Protein AF-A0A177B260-F1 (afdb_monomer)

Structure (mmCIF, N/CA/C/O backbone):
data_AF-A0A177B260-F1
#
_entry.id   AF-A0A177B260-F1
#
loop_
_atom_site.group_PDB
_atom_site.id
_atom_site.type_symbol
_atom_site.label_atom_id
_atom_site.label_alt_id
_atom_site.label_comp_id
_atom_site.label_asym_id
_atom_site.label_entity_id
_atom_site.label_seq_id
_atom_site.pdbx_PDB_ins_code
_atom_site.Cartn_x
_atom_site.Cartn_y
_atom_site.Cartn_z
_atom_site.occupancy
_atom_site.B_iso_or_equiv
_atom_site.auth_seq_id
_atom_site.auth_comp_id
_atom_site.auth_asym_id
_atom_site.auth_atom_id
_atom_site.pdbx_PDB_model_num
ATOM 1 N N . MET A 1 1 ? 8.158 31.555 -9.502 1.00 41.16 1 MET A N 1
ATOM 2 C CA . MET A 1 1 ? 8.012 30.482 -8.496 1.00 41.16 1 MET A CA 1
ATOM 3 C C . MET A 1 1 ? 8.846 29.313 -8.986 1.00 41.16 1 MET A C 1
ATOM 5 O O . MET A 1 1 ? 8.672 28.920 -10.129 1.00 41.16 1 MET A O 1
ATOM 9 N N . SER A 1 2 ? 9.840 28.873 -8.219 1.00 43.16 2 SER A N 1
ATOM 10 C CA . SER A 1 2 ? 10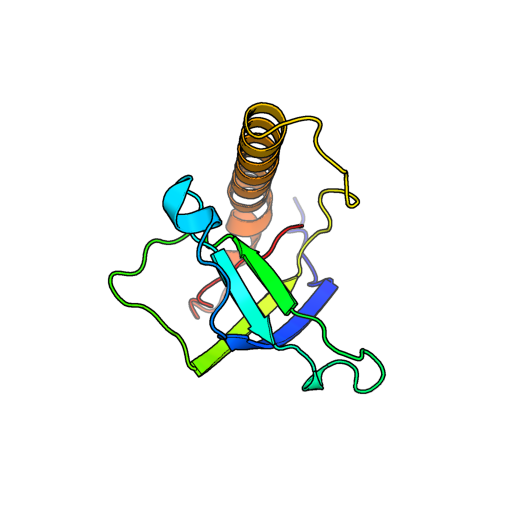.718 27.761 -8.603 1.00 43.16 2 SER A CA 1
ATOM 11 C C . SER A 1 2 ? 9.943 26.443 -8.543 1.00 43.16 2 SER A C 1
ATOM 13 O O . SER A 1 2 ? 9.400 26.132 -7.484 1.00 43.16 2 SER A O 1
ATOM 15 N N . ASN A 1 3 ? 9.904 25.679 -9.639 1.00 48.75 3 ASN A N 1
ATOM 16 C CA . ASN A 1 3 ? 9.404 24.301 -9.621 1.00 48.75 3 ASN A CA 1
ATOM 17 C C . ASN A 1 3 ? 10.270 23.491 -8.648 1.00 48.75 3 ASN A C 1
ATOM 19 O O . ASN A 1 3 ? 11.466 23.303 -8.877 1.00 48.75 3 ASN A O 1
ATOM 23 N N . LEU A 1 4 ? 9.687 23.074 -7.525 1.00 52.25 4 LEU A N 1
ATOM 24 C CA . LEU A 1 4 ? 10.363 22.249 -6.535 1.00 52.25 4 LEU A CA 1
ATOM 25 C C . LEU A 1 4 ? 10.354 20.805 -7.042 1.00 52.25 4 LEU A C 1
ATOM 27 O O . LEU A 1 4 ? 9.356 20.108 -6.901 1.00 52.25 4 LEU A O 1
ATOM 31 N N . MET A 1 5 ? 11.456 20.365 -7.645 1.00 57.44 5 MET A N 1
ATOM 32 C CA . MET A 1 5 ? 11.600 19.000 -8.148 1.00 57.44 5 MET A CA 1
ATOM 33 C C . MET A 1 5 ? 11.592 18.010 -6.968 1.00 57.44 5 MET A C 1
ATOM 35 O O . MET A 1 5 ? 12.502 18.020 -6.138 1.00 57.44 5 MET A O 1
ATOM 39 N N . ILE A 1 6 ? 10.554 17.174 -6.866 1.00 65.00 6 ILE A N 1
ATOM 40 C CA . ILE A 1 6 ? 10.455 16.150 -5.815 1.00 65.00 6 ILE A CA 1
ATOM 41 C C . ILE A 1 6 ? 11.447 15.032 -6.138 1.00 65.00 6 ILE A C 1
ATOM 43 O O . ILE A 1 6 ? 11.302 14.343 -7.146 1.00 65.00 6 ILE A O 1
ATOM 47 N N . GLN A 1 7 ? 12.442 14.843 -5.273 1.00 69.25 7 GLN A N 1
ATOM 48 C CA . GLN A 1 7 ? 13.339 13.695 -5.359 1.00 69.25 7 GLN A CA 1
ATOM 49 C C . GLN A 1 7 ? 12.704 12.479 -4.669 1.00 69.25 7 GLN A C 1
ATOM 51 O O . GLN A 1 7 ? 12.254 12.609 -3.526 1.00 69.25 7 GLN A O 1
ATOM 56 N N . PRO A 1 8 ? 12.660 11.306 -5.327 1.00 72.50 8 PRO A N 1
ATOM 57 C CA . PRO A 1 8 ? 12.234 10.070 -4.686 1.00 72.50 8 PRO A CA 1
ATOM 58 C C . PRO A 1 8 ? 13.111 9.707 -3.488 1.00 72.50 8 PRO A C 1
ATOM 60 O O . PRO A 1 8 ? 14.326 9.883 -3.512 1.00 72.50 8 PRO A O 1
ATOM 63 N N . ILE A 1 9 ? 12.488 9.133 -2.463 1.00 73.81 9 ILE A N 1
ATOM 64 C CA . ILE A 1 9 ? 13.172 8.540 -1.310 1.00 73.81 9 ILE A CA 1
ATOM 65 C C . ILE A 1 9 ? 13.856 7.236 -1.727 1.00 73.81 9 ILE A C 1
ATOM 67 O O . ILE A 1 9 ? 14.979 6.963 -1.313 1.00 73.81 9 ILE A O 1
ATOM 71 N N . ALA A 1 10 ? 13.167 6.416 -2.525 1.00 68.44 10 ALA A N 1
ATOM 72 C CA . ALA A 1 10 ? 13.680 5.132 -2.982 1.00 68.44 10 ALA A CA 1
ATOM 73 C C . ALA A 1 10 ? 12.974 4.654 -4.254 1.00 68.44 10 ALA A C 1
ATOM 75 O O . ALA A 1 10 ? 11.820 5.001 -4.520 1.00 68.44 10 ALA A O 1
ATOM 76 N N . HIS A 1 11 ? 13.669 3.788 -4.986 1.00 73.69 11 HIS A N 1
ATOM 77 C CA . HIS A 1 11 ? 13.120 2.984 -6.069 1.00 73.69 11 HIS A CA 1
ATOM 78 C C . HIS A 1 11 ? 13.154 1.521 -5.645 1.00 73.69 11 HIS A C 1
ATOM 80 O O . HIS A 1 11 ? 14.185 1.017 -5.204 1.00 73.69 11 HIS A O 1
ATOM 86 N N . ILE A 1 12 ? 12.013 0.857 -5.752 1.00 74.12 12 ILE A N 1
ATOM 87 C CA . ILE A 1 12 ? 11.813 -0.518 -5.315 1.00 74.12 12 ILE A CA 1
ATOM 88 C C . ILE A 1 12 ? 11.309 -1.304 -6.516 1.00 74.12 12 ILE A C 1
ATOM 90 O O . ILE A 1 12 ? 10.369 -0.889 -7.189 1.00 74.12 12 ILE A O 1
ATOM 94 N N . HIS A 1 13 ? 11.920 -2.455 -6.760 1.00 76.19 13 HIS A N 1
ATOM 95 C CA . HIS A 1 13 ? 11.427 -3.432 -7.718 1.00 76.19 13 HIS A CA 1
ATOM 96 C C . HIS A 1 13 ? 11.124 -4.720 -6.969 1.00 76.19 13 HIS A C 1
ATOM 98 O O . HIS A 1 13 ? 11.896 -5.132 -6.105 1.00 76.19 13 HIS A O 1
ATOM 104 N N . GLY A 1 14 ? 9.994 -5.344 -7.275 1.00 78.06 14 GLY A N 1
ATOM 105 C CA . GLY A 1 14 ? 9.638 -6.589 -6.618 1.00 78.06 14 GLY A CA 1
ATOM 106 C C . GLY A 1 14 ? 8.516 -7.329 -7.313 1.00 78.06 14 GLY A C 1
ATOM 107 O O . GLY A 1 14 ? 7.692 -6.743 -8.016 1.00 78.06 14 GLY A O 1
ATOM 108 N N . LYS A 1 15 ? 8.488 -8.642 -7.110 1.00 85.31 15 LYS A N 1
ATOM 109 C CA . LYS A 1 15 ? 7.472 -9.514 -7.693 1.00 85.31 15 LYS A CA 1
ATOM 110 C C . LYS A 1 15 ? 6.164 -9.386 -6.917 1.00 85.31 15 LYS A C 1
ATOM 112 O O . LYS A 1 15 ? 6.161 -9.481 -5.687 1.00 85.31 15 LYS A O 1
ATOM 117 N N . VAL A 1 16 ? 5.050 -9.206 -7.622 1.00 85.88 16 VAL A N 1
ATOM 118 C CA . VAL A 1 16 ? 3.716 -9.214 -7.013 1.00 85.88 16 VAL A CA 1
ATOM 119 C C . VAL A 1 16 ? 3.361 -10.639 -6.617 1.00 85.88 16 VAL A C 1
ATOM 121 O O . VAL A 1 16 ? 3.373 -11.558 -7.435 1.00 85.88 16 VAL A O 1
ATOM 124 N N . ILE A 1 17 ? 3.028 -10.823 -5.346 1.00 88.44 17 ILE A N 1
ATOM 125 C CA . ILE A 1 17 ? 2.718 -12.120 -4.756 1.00 88.44 17 ILE A CA 1
ATOM 126 C C . ILE A 1 17 ? 1.292 -12.159 -4.212 1.00 88.44 17 ILE A C 1
ATOM 128 O O . ILE A 1 17 ? 0.631 -11.144 -3.975 1.00 88.44 17 ILE A O 1
ATOM 132 N N . HIS A 1 18 ? 0.809 -13.377 -4.005 1.00 87.44 18 HIS A N 1
ATOM 133 C CA . HIS A 1 18 ? -0.496 -13.611 -3.416 1.00 87.44 18 HIS A CA 1
ATOM 134 C C . HIS A 1 18 ? -0.477 -13.301 -1.913 1.00 87.44 18 HIS A C 1
ATOM 136 O O . HIS A 1 18 ? 0.340 -13.833 -1.168 1.00 87.44 18 HIS A O 1
ATOM 142 N N . GLY A 1 19 ? -1.412 -12.456 -1.472 1.00 83.81 19 GLY A N 1
ATOM 143 C CA . GLY A 1 19 ? -1.718 -12.224 -0.058 1.00 83.81 19 GLY A CA 1
ATOM 144 C C . GLY A 1 19 ? -3.116 -12.723 0.314 1.00 83.81 19 GLY A C 1
ATOM 145 O O . GLY A 1 19 ? -3.794 -13.385 -0.470 1.00 83.81 19 GLY A O 1
ATOM 146 N N . LEU A 1 20 ? -3.609 -12.334 1.493 1.00 84.38 20 LEU A N 1
ATOM 147 C CA . LEU A 1 20 ? -4.935 -12.743 1.994 1.00 84.38 20 LEU A CA 1
ATOM 148 C C . LEU A 1 20 ? -6.123 -12.052 1.292 1.00 84.38 20 LEU A C 1
ATOM 150 O O . LEU A 1 20 ? -7.277 -12.327 1.623 1.00 84.38 20 LEU A O 1
ATOM 154 N N . LYS A 1 21 ? -5.853 -11.122 0.364 1.00 82.50 21 LYS A N 1
ATOM 155 C CA . LYS A 1 21 ? -6.844 -10.345 -0.411 1.00 82.50 21 LYS A CA 1
ATOM 156 C C . LYS A 1 21 ? -7.905 -9.633 0.456 1.00 82.50 21 LYS A C 1
ATOM 158 O O . LYS A 1 21 ? -9.029 -9.413 0.007 1.00 82.50 21 LYS A O 1
ATOM 163 N N . ARG A 1 22 ? -7.569 -9.275 1.705 1.00 82.88 22 ARG A N 1
ATOM 164 C CA . ARG A 1 22 ? -8.504 -8.645 2.660 1.00 82.88 22 ARG A CA 1
ATOM 165 C C . ARG A 1 22 ? -8.835 -7.200 2.285 1.00 82.88 22 ARG A C 1
ATOM 167 O O . ARG A 1 22 ? -10.007 -6.849 2.323 1.00 82.88 22 ARG A O 1
ATOM 174 N N . GLY A 1 23 ? -7.848 -6.415 1.842 1.00 79.06 23 GLY A N 1
ATOM 175 C CA . GLY A 1 23 ? -8.064 -5.036 1.386 1.00 79.06 23 GLY A CA 1
ATOM 176 C C . GLY A 1 23 ? -9.114 -4.942 0.276 1.00 79.06 23 GLY A C 1
ATOM 177 O O . GLY A 1 23 ? -10.061 -4.169 0.389 1.00 79.06 23 GLY A O 1
ATOM 178 N N . ARG A 1 24 ? -9.032 -5.819 -0.740 1.00 81.94 24 ARG A N 1
ATOM 179 C CA . ARG A 1 24 ? -9.990 -5.857 -1.865 1.00 81.94 24 ARG A CA 1
ATOM 180 C C . ARG A 1 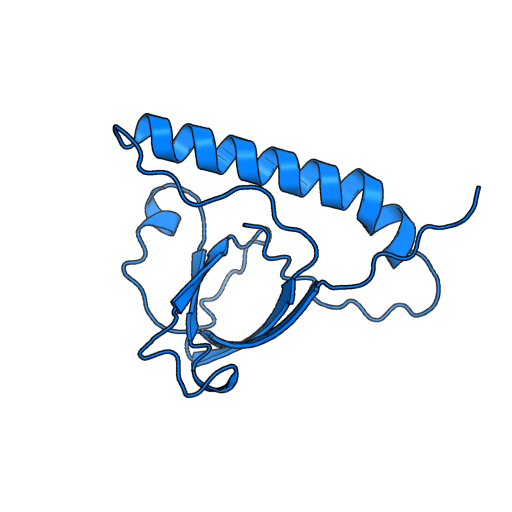24 ? -11.440 -6.017 -1.395 1.00 81.94 24 ARG A C 1
ATOM 182 O O . ARG A 1 24 ? -12.323 -5.363 -1.933 1.00 81.94 24 ARG A O 1
ATOM 189 N N . LYS A 1 25 ? -11.685 -6.846 -0.371 1.00 84.44 25 LYS A N 1
ATOM 190 C CA . LYS A 1 25 ? -13.029 -7.042 0.210 1.00 84.44 25 LYS A CA 1
ATOM 191 C C . LYS A 1 25 ? -13.547 -5.808 0.954 1.00 84.44 25 LYS A C 1
ATOM 193 O O . LYS A 1 25 ? -14.752 -5.662 1.099 1.00 84.44 25 LYS A O 1
ATOM 198 N N . LEU A 1 26 ? -12.645 -4.945 1.417 1.00 81.75 26 LEU A N 1
ATOM 199 C CA . LEU A 1 26 ? -12.949 -3.689 2.105 1.00 81.75 26 LEU A CA 1
ATOM 200 C C . LEU A 1 26 ? -13.010 -2.487 1.143 1.00 81.75 26 LEU A C 1
ATOM 202 O O . LEU A 1 26 ? -13.178 -1.364 1.599 1.00 81.75 26 LEU A O 1
ATOM 206 N N . GLY A 1 27 ? -12.861 -2.706 -0.170 1.00 83.62 27 GLY A N 1
ATOM 207 C CA . GLY A 1 27 ? -12.837 -1.639 -1.177 1.00 83.62 27 GLY A CA 1
ATOM 208 C C . GLY A 1 27 ? -11.464 -0.992 -1.394 1.00 83.62 27 GLY A C 1
ATOM 209 O O . GLY A 1 27 ? -11.365 -0.029 -2.145 1.00 83.62 27 GLY A O 1
ATOM 210 N N . PHE A 1 28 ? -10.402 -1.530 -0.790 1.00 80.62 28 PHE A N 1
ATOM 211 C CA . PHE A 1 28 ? -9.036 -1.014 -0.909 1.00 80.62 28 PHE A CA 1
ATOM 212 C C . PHE A 1 28 ? -8.157 -2.025 -1.655 1.00 80.62 28 PHE A C 1
ATOM 214 O O . PHE A 1 28 ? -7.619 -2.945 -1.033 1.00 80.62 28 PHE A O 1
ATOM 221 N N . PRO A 1 29 ? -8.029 -1.941 -2.991 1.00 81.44 29 PRO A N 1
ATOM 222 C CA . PRO A 1 29 ? -7.175 -2.860 -3.732 1.00 81.44 29 PRO A CA 1
ATOM 223 C C . PRO A 1 29 ? -5.721 -2.719 -3.270 1.00 81.44 29 PRO A C 1
ATOM 225 O O . PRO A 1 29 ? -5.132 -1.640 -3.340 1.00 81.44 29 PRO A O 1
ATOM 228 N N . THR A 1 30 ? -5.149 -3.828 -2.799 1.00 82.25 30 THR A N 1
ATOM 229 C CA . THR A 1 30 ? -3.756 -3.892 -2.361 1.00 82.25 30 THR A CA 1
ATOM 230 C C . THR A 1 30 ? -2.973 -4.955 -3.124 1.00 82.25 30 THR A C 1
ATOM 232 O O . THR A 1 30 ? -3.477 -6.049 -3.397 1.00 82.25 30 THR A O 1
ATOM 235 N N . ALA A 1 31 ? -1.724 -4.641 -3.463 1.00 83.06 31 ALA A N 1
ATOM 236 C CA . ALA A 1 31 ? -0.742 -5.599 -3.960 1.00 83.06 31 ALA A CA 1
ATOM 237 C C . ALA A 1 31 ? 0.258 -5.921 -2.856 1.00 83.06 31 ALA A C 1
ATOM 239 O O . ALA A 1 31 ? 0.721 -5.031 -2.158 1.00 83.06 31 ALA A O 1
ATOM 240 N N . ASN A 1 32 ? 0.608 -7.194 -2.724 1.00 84.31 32 ASN A N 1
ATOM 241 C CA . ASN A 1 32 ? 1.704 -7.620 -1.866 1.00 84.31 32 ASN A CA 1
ATOM 242 C C . ASN A 1 32 ? 2.933 -7.768 -2.758 1.00 84.31 32 ASN A C 1
ATOM 244 O O . ASN A 1 32 ? 2.871 -8.493 -3.751 1.00 84.31 32 ASN A O 1
ATOM 248 N N . VAL A 1 33 ? 4.019 -7.074 -2.439 1.00 81.38 33 VAL A N 1
ATOM 249 C CA . VAL A 1 33 ? 5.230 -7.062 -3.262 1.00 81.38 33 VAL A CA 1
ATOM 250 C C . VAL A 1 33 ? 6.370 -7.671 -2.467 1.00 81.38 33 VAL A C 1
ATOM 252 O O . VAL A 1 33 ? 6.700 -7.206 -1.376 1.00 81.38 33 VAL A O 1
ATOM 255 N N . ASN A 1 34 ? 6.951 -8.738 -3.009 1.00 84.06 34 ASN A N 1
ATOM 256 C CA . ASN A 1 34 ? 8.147 -9.351 -2.456 1.00 84.06 34 ASN A CA 1
ATOM 257 C C . ASN A 1 34 ? 9.363 -8.503 -2.836 1.00 84.06 34 ASN A C 1
ATOM 259 O O . ASN A 1 34 ? 9.667 -8.365 -4.021 1.00 84.06 34 ASN A O 1
ATOM 263 N N . ILE A 1 35 ? 10.043 -7.964 -1.825 1.00 74.12 35 ILE A N 1
ATOM 264 C CA . ILE A 1 35 ? 11.194 -7.068 -1.987 1.00 74.12 35 ILE A CA 1
ATOM 265 C C . ILE A 1 35 ? 12.496 -7.662 -1.425 1.00 74.12 35 ILE A C 1
ATOM 267 O O . ILE A 1 35 ? 13.399 -6.920 -1.044 1.00 74.12 35 ILE A O 1
ATOM 271 N N . LYS A 1 36 ? 12.608 -8.998 -1.357 1.00 70.75 36 LYS A N 1
ATOM 272 C CA . LYS A 1 36 ? 13.812 -9.699 -0.860 1.00 70.75 36 LYS A CA 1
ATOM 273 C C . LYS A 1 36 ? 15.108 -9.256 -1.548 1.00 70.75 36 LYS A C 1
ATOM 275 O O . LYS A 1 36 ? 16.143 -9.205 -0.895 1.00 70.75 36 LYS A O 1
ATOM 280 N N . ASP A 1 37 ? 15.042 -8.890 -2.825 1.00 60.84 37 ASP A N 1
ATOM 281 C CA . ASP A 1 37 ? 16.225 -8.497 -3.602 1.00 60.84 37 ASP A CA 1
ATOM 282 C C . ASP A 1 37 ? 16.774 -7.107 -3.221 1.00 60.84 37 ASP A C 1
ATOM 284 O O . ASP A 1 37 ? 17.869 -6.742 -3.640 1.00 60.84 37 ASP A O 1
ATOM 288 N N . ILE A 1 38 ? 16.036 -6.328 -2.419 1.00 62.75 38 ILE A N 1
ATOM 289 C CA . ILE A 1 38 ? 16.438 -4.978 -1.988 1.00 62.75 38 ILE A CA 1
ATOM 290 C C . ILE A 1 38 ? 17.351 -5.029 -0.767 1.00 62.75 38 ILE A C 1
ATOM 292 O O . ILE A 1 38 ? 18.270 -4.223 -0.646 1.00 62.75 38 ILE A O 1
ATOM 296 N N . ASP A 1 39 ? 17.105 -5.975 0.134 1.00 61.25 39 ASP A N 1
ATOM 297 C CA . ASP A 1 39 ? 17.947 -6.189 1.301 1.00 61.25 39 ASP A CA 1
ATOM 298 C C . ASP A 1 39 ? 17.918 -7.677 1.685 1.00 61.25 39 ASP A C 1
ATOM 300 O O . ASP A 1 39 ? 16.956 -8.145 2.307 1.00 61.25 39 ASP A O 1
ATOM 304 N N . PRO A 1 40 ? 18.984 -8.425 1.350 1.00 58.91 40 PRO A N 1
ATOM 305 C CA . PRO A 1 40 ? 19.108 -9.846 1.663 1.00 58.91 40 PRO A CA 1
ATOM 306 C C . PRO A 1 40 ? 19.069 -10.162 3.166 1.00 58.91 40 PRO A C 1
ATOM 308 O O . PRO A 1 40 ? 18.903 -11.322 3.544 1.00 58.91 40 PRO A O 1
ATOM 311 N N . THR A 1 41 ? 19.246 -9.161 4.037 1.00 59.53 41 THR A N 1
ATOM 312 C CA . THR A 1 41 ? 19.186 -9.331 5.496 1.00 59.53 41 THR A CA 1
ATOM 313 C C . THR A 1 41 ? 17.753 -9.322 6.037 1.00 59.53 41 THR A C 1
ATOM 315 O O . THR A 1 41 ? 17.503 -9.792 7.154 1.00 59.53 41 THR A O 1
ATOM 318 N N . LEU A 1 42 ? 16.781 -8.861 5.242 1.00 56.03 42 LEU A N 1
ATOM 319 C CA . LEU A 1 42 ? 15.367 -8.879 5.597 1.00 56.03 42 LEU A CA 1
ATOM 320 C C . LEU A 1 42 ? 14.786 -10.274 5.334 1.00 56.03 42 LEU A C 1
ATOM 322 O O . LEU A 1 42 ? 14.590 -10.689 4.195 1.00 56.03 42 LEU A O 1
ATOM 326 N N . LYS A 1 43 ? 14.474 -11.000 6.417 1.00 51.56 43 LYS A N 1
ATOM 327 C CA . LYS A 1 43 ? 14.029 -12.407 6.366 1.00 51.56 43 LYS A CA 1
ATOM 328 C C . LYS A 1 43 ? 12.806 -12.653 5.483 1.00 51.56 43 LYS A C 1
ATOM 330 O O . LYS A 1 43 ? 12.694 -13.740 4.938 1.00 51.56 43 LYS A O 1
ATOM 335 N N . GLU A 1 44 ? 11.933 -11.659 5.342 1.00 55.25 44 GLU A N 1
ATOM 336 C CA . GLU A 1 44 ? 10.819 -11.581 4.396 1.00 55.25 44 GLU A CA 1
ATOM 337 C C . GLU A 1 44 ? 10.182 -10.205 4.572 1.00 55.25 44 GLU A C 1
ATOM 339 O O . GLU A 1 44 ? 9.614 -9.930 5.628 1.00 55.25 44 GLU A O 1
ATOM 344 N N . LYS A 1 45 ? 10.282 -9.319 3.576 1.00 63.19 45 LYS A N 1
ATOM 345 C CA . LYS A 1 45 ? 9.507 -8.078 3.591 1.00 63.19 45 LYS A CA 1
ATOM 346 C C . LYS A 1 45 ? 8.525 -8.107 2.435 1.00 63.19 45 LYS A C 1
ATOM 348 O O . LYS A 1 45 ? 8.901 -8.167 1.266 1.00 63.19 45 LYS A O 1
ATOM 353 N N . ILE A 1 46 ? 7.257 -8.160 2.816 1.00 59.97 46 ILE A N 1
ATOM 354 C CA . ILE A 1 46 ? 6.127 -7.973 1.926 1.00 59.97 46 ILE A CA 1
ATOM 355 C C . ILE A 1 46 ? 5.693 -6.533 2.138 1.00 59.97 46 ILE A C 1
ATOM 357 O O . ILE A 1 46 ? 5.270 -6.174 3.238 1.00 59.97 46 ILE A O 1
ATOM 361 N N . GLU A 1 47 ? 5.826 -5.709 1.107 1.00 68.56 47 GLU A N 1
ATOM 362 C CA . GLU A 1 47 ? 5.214 -4.385 1.121 1.00 68.56 47 GLU A CA 1
ATOM 363 C C . GLU A 1 47 ? 3.793 -4.515 0.586 1.00 68.56 47 GLU A C 1
ATOM 365 O O . GLU A 1 47 ? 3.576 -4.986 -0.532 1.00 68.56 47 GLU A O 1
ATOM 370 N N . GLU A 1 48 ? 2.814 -4.153 1.413 1.00 68.06 48 GLU A N 1
ATOM 371 C CA . GLU A 1 48 ? 1.421 -4.079 0.989 1.00 68.06 48 GLU A CA 1
ATOM 372 C C . GLU A 1 48 ? 1.149 -2.680 0.445 1.00 68.06 48 GLU A C 1
ATOM 374 O O . GLU A 1 48 ? 1.114 -1.710 1.200 1.00 68.06 48 GLU A O 1
ATOM 379 N N . CYS A 1 49 ? 0.953 -2.589 -0.867 1.00 67.69 49 CYS A N 1
ATOM 380 C CA . CYS A 1 49 ? 0.764 -1.343 -1.585 1.00 67.69 49 CYS A CA 1
ATOM 381 C C . CYS A 1 49 ? -0.695 -1.110 -1.939 1.00 67.69 49 CYS A C 1
ATOM 383 O O . CYS A 1 49 ? -1.277 -1.903 -2.676 1.00 67.69 49 CYS A O 1
ATOM 385 N N . TYR A 1 50 ? -1.262 0.001 -1.463 1.00 70.88 50 TYR A N 1
ATOM 386 C CA . TYR A 1 50 ? -2.520 0.520 -1.992 1.00 70.88 50 TYR A CA 1
ATOM 387 C C . TYR A 1 50 ? -2.326 0.962 -3.443 1.00 70.88 50 TYR A C 1
ATOM 389 O O . TYR A 1 50 ? -1.338 1.620 -3.776 1.00 70.88 50 TYR A O 1
ATOM 397 N N . ILE A 1 51 ? -3.263 0.587 -4.308 1.00 68.38 51 ILE A N 1
ATOM 398 C CA . ILE A 1 51 ? -3.211 0.898 -5.733 1.00 68.38 51 ILE A CA 1
ATOM 399 C C . ILE A 1 51 ? -4.317 1.908 -6.033 1.00 68.38 51 ILE A C 1
ATOM 401 O O . ILE A 1 51 ? -5.496 1.577 -5.965 1.00 68.38 51 ILE A O 1
ATOM 405 N 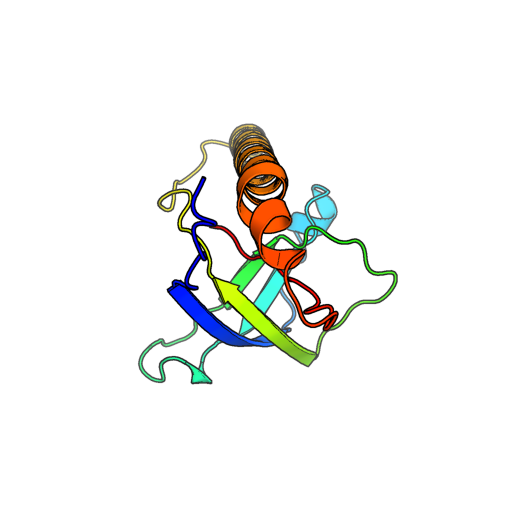N . HIS A 1 52 ? -3.934 3.133 -6.393 1.00 66.12 52 HIS A N 1
ATOM 406 C CA . HIS A 1 52 ? -4.893 4.202 -6.692 1.00 66.12 52 HIS A CA 1
ATOM 407 C C . HIS A 1 52 ? -5.695 3.954 -7.989 1.00 66.12 52 HIS A C 1
ATOM 409 O O . HIS A 1 52 ? -6.801 4.461 -8.145 1.00 66.12 52 HIS A O 1
ATOM 415 N N . ASN A 1 53 ? -5.171 3.143 -8.914 1.00 67.38 53 ASN A N 1
ATOM 416 C CA . ASN A 1 53 ? -5.826 2.834 -10.185 1.00 67.38 53 ASN A CA 1
ATOM 417 C C . ASN A 1 53 ? -6.565 1.492 -10.141 1.00 67.38 53 ASN A C 1
ATOM 419 O O . ASN A 1 53 ? -6.070 0.504 -9.597 1.00 67.38 53 ASN A O 1
ATOM 423 N N . THR A 1 54 ? -7.713 1.429 -10.809 1.00 64.00 54 THR A N 1
ATOM 424 C CA . THR A 1 54 ? -8.389 0.165 -11.104 1.00 64.00 54 THR A CA 1
ATOM 425 C C . THR A 1 54 ? -7.755 -0.509 -12.315 1.00 64.00 54 THR A C 1
ATOM 427 O O . THR A 1 54 ? -7.448 0.143 -13.312 1.00 64.00 54 THR A O 1
ATOM 430 N N . PHE A 1 55 ? -7.581 -1.825 -12.223 1.00 70.56 55 PHE A N 1
ATOM 431 C CA . PHE A 1 55 ? -7.126 -2.680 -13.313 1.00 70.56 55 PHE A CA 1
ATOM 432 C C . PHE A 1 55 ? -8.158 -3.789 -13.508 1.00 70.56 55 PHE A C 1
ATOM 434 O O . PHE A 1 55 ? -8.598 -4.396 -12.529 1.00 70.56 55 PHE A O 1
ATOM 441 N N . ASP A 1 56 ? -8.509 -4.070 -14.761 1.00 75.00 56 ASP A N 1
ATOM 442 C CA . ASP A 1 56 ? -9.495 -5.106 -15.107 1.00 75.00 56 ASP A CA 1
ATOM 443 C C . ASP A 1 56 ? -8.903 -6.526 -15.065 1.00 75.00 56 ASP A C 1
ATOM 445 O O . ASP A 1 56 ? -9.585 -7.510 -15.345 1.00 75.00 56 ASP A O 1
ATOM 449 N N . PHE A 1 57 ? -7.624 -6.645 -14.705 1.00 75.88 57 PHE A N 1
ATOM 450 C CA . PHE A 1 57 ? -6.899 -7.901 -14.594 1.00 75.88 57 PHE A CA 1
ATOM 451 C C . PHE A 1 57 ? -6.025 -7.920 -13.338 1.00 75.88 57 PHE A C 1
ATOM 453 O O . PHE A 1 57 ? -5.532 -6.889 -12.872 1.00 75.88 57 PHE A O 1
ATOM 460 N N . ASP A 1 58 ? -5.826 -9.118 -12.793 1.00 80.38 58 ASP A N 1
ATOM 461 C CA . ASP A 1 58 ? -4.852 -9.346 -11.733 1.00 80.38 58 ASP A CA 1
ATOM 462 C C . ASP A 1 58 ? -3.444 -9.437 -12.360 1.00 80.38 58 ASP A C 1
ATOM 464 O O . ASP A 1 58 ? -3.264 -10.036 -13.416 1.00 80.38 58 ASP A O 1
ATOM 468 N N . PHE A 1 59 ? -2.438 -8.857 -11.706 1.00 82.75 59 PHE A N 1
ATOM 469 C CA . PHE A 1 59 ? -1.039 -8.825 -12.168 1.00 82.75 59 PHE A CA 1
ATOM 470 C C . PHE A 1 59 ? -0.121 -9.590 -11.205 1.00 82.75 59 PHE A C 1
ATOM 472 O O . PHE A 1 59 ? 0.960 -9.132 -10.839 1.00 82.75 59 PHE A O 1
ATOM 479 N N . TYR A 1 60 ? -0.590 -10.739 -10.716 1.00 85.75 60 TYR A N 1
ATOM 480 C CA . TYR A 1 60 ? 0.255 -11.634 -9.929 1.00 85.75 60 TYR A CA 1
ATOM 481 C C . TYR A 1 60 ? 1.433 -12.123 -10.762 1.00 85.75 60 TYR A C 1
ATOM 483 O O . TYR A 1 60 ? 1.338 -12.235 -11.977 1.00 85.75 60 TYR A O 1
ATOM 491 N N . ASP A 1 61 ? 2.541 -12.397 -10.085 1.00 86.12 61 ASP A N 1
ATOM 492 C CA . ASP A 1 61 ? 3.805 -12.823 -10.673 1.00 86.12 61 ASP A CA 1
ATOM 493 C C . ASP A 1 61 ? 4.537 -11.786 -11.542 1.00 86.12 61 ASP A C 1
ATOM 495 O O . ASP A 1 61 ? 5.708 -11.995 -11.863 1.00 86.12 61 ASP A O 1
ATOM 499 N N . GLU A 1 62 ? 3.918 -10.636 -11.806 1.00 85.44 62 GLU A N 1
ATOM 500 C CA . GLU A 1 62 ? 4.537 -9.512 -12.504 1.00 85.44 62 GLU A CA 1
ATOM 501 C C . GLU A 1 62 ? 5.528 -8.745 -11.621 1.00 85.44 62 GLU A C 1
ATOM 503 O O . GLU A 1 62 ? 5.388 -8.670 -10.393 1.00 85.44 62 GLU A O 1
ATOM 508 N N . ILE A 1 63 ? 6.519 -8.114 -12.257 1.00 79.81 63 ILE A N 1
ATOM 509 C CA . ILE A 1 63 ? 7.446 -7.203 -11.578 1.00 79.81 63 ILE A CA 1
ATOM 510 C C . ILE A 1 63 ? 6.812 -5.818 -11.461 1.00 79.81 63 ILE A C 1
ATOM 512 O O . ILE A 1 63 ? 6.487 -5.163 -12.453 1.00 79.81 63 ILE A O 1
ATOM 516 N N . LEU A 1 64 ? 6.674 -5.348 -10.225 1.00 77.00 64 LEU A N 1
ATOM 517 C CA . LEU A 1 64 ? 6.243 -3.999 -9.912 1.00 77.00 64 LEU A CA 1
ATOM 518 C C . LEU A 1 64 ? 7.449 -3.100 -9.671 1.00 77.00 64 LEU A C 1
ATOM 520 O O . LEU A 1 64 ? 8.252 -3.368 -8.781 1.00 77.00 64 LEU A O 1
ATOM 524 N N . SER A 1 65 ? 7.526 -2.005 -10.420 1.00 75.06 65 SER A N 1
ATOM 525 C CA . SER A 1 65 ? 8.386 -0.869 -10.089 1.00 75.06 65 SER A CA 1
ATOM 526 C C . SER A 1 65 ? 7.596 0.115 -9.228 1.00 75.06 65 SER A C 1
ATOM 528 O O . SER A 1 65 ? 6.501 0.533 -9.609 1.00 75.06 65 SER A O 1
ATOM 530 N N . ILE A 1 66 ? 8.147 0.481 -8.077 1.00 74.12 66 ILE A N 1
ATOM 531 C CA . ILE A 1 66 ? 7.537 1.355 -7.076 1.00 74.12 66 ILE A CA 1
ATOM 532 C C . ILE A 1 66 ? 8.502 2.500 -6.792 1.00 74.12 66 ILE A C 1
ATOM 534 O O . ILE A 1 66 ? 9.695 2.289 -6.576 1.00 74.12 66 ILE A O 1
ATOM 538 N N . ILE A 1 67 ? 7.971 3.718 -6.769 1.00 74.69 67 ILE A N 1
ATOM 539 C CA . ILE A 1 67 ? 8.722 4.922 -6.417 1.00 74.69 67 ILE A CA 1
ATOM 540 C C . ILE A 1 67 ? 8.164 5.434 -5.092 1.00 74.69 67 ILE A C 1
ATOM 542 O O . ILE A 1 67 ? 6.986 5.789 -5.007 1.00 74.69 67 ILE A O 1
ATOM 546 N N . LEU A 1 68 ? 9.000 5.456 -4.054 1.00 73.31 68 LEU A N 1
ATOM 547 C CA . LEU A 1 68 ? 8.632 6.001 -2.751 1.00 73.31 68 LEU A CA 1
ATOM 548 C C . LEU A 1 68 ? 8.909 7.495 -2.765 1.00 73.31 68 LEU A C 1
ATOM 550 O O . LEU A 1 68 ? 10.051 7.913 -2.937 1.00 73.31 68 LEU A O 1
ATOM 554 N N . LEU A 1 69 ? 7.871 8.298 -2.560 1.00 75.56 69 LEU A N 1
ATOM 555 C CA . LEU A 1 69 ? 7.996 9.757 -2.579 1.00 75.56 69 LEU A CA 1
ATOM 556 C C . LEU A 1 69 ? 7.977 10.368 -1.185 1.00 75.56 69 LEU A C 1
ATOM 558 O O . LEU A 1 69 ? 8.669 11.349 -0.930 1.00 75.56 69 LEU A O 1
ATOM 562 N N . LYS A 1 70 ? 7.166 9.813 -0.282 1.00 75.69 70 LYS A N 1
ATOM 563 C CA . LYS A 1 70 ? 6.936 10.400 1.033 1.00 75.69 70 LYS A CA 1
ATOM 564 C C . LYS A 1 70 ? 6.539 9.340 2.049 1.00 75.69 70 LYS A C 1
ATOM 566 O O . LYS A 1 70 ? 5.877 8.373 1.698 1.00 75.69 70 LYS A O 1
ATOM 571 N N . HIS A 1 71 ? 6.923 9.564 3.299 1.00 80.69 71 HIS A N 1
ATOM 572 C CA . HIS A 1 71 ? 6.390 8.834 4.443 1.00 80.69 71 HIS A CA 1
ATOM 573 C C . HIS A 1 71 ? 5.206 9.616 5.037 1.00 80.69 71 HIS A C 1
ATOM 575 O O . HIS A 1 71 ? 5.371 10.802 5.344 1.00 80.69 71 HIS A O 1
ATOM 581 N N . ILE A 1 72 ? 4.028 8.997 5.179 1.00 81.75 72 ILE A N 1
ATOM 582 C CA . ILE A 1 72 ? 2.830 9.646 5.755 1.00 81.75 72 ILE A CA 1
ATOM 583 C C . ILE A 1 72 ? 2.797 9.457 7.264 1.00 81.75 72 ILE A C 1
ATOM 585 O O . ILE A 1 72 ? 2.599 10.438 7.985 1.00 81.75 72 ILE A O 1
ATOM 589 N N . ARG A 1 73 ? 2.972 8.224 7.758 1.00 84.75 73 ARG A N 1
ATOM 590 C CA . ARG A 1 73 ? 2.862 7.943 9.197 1.00 84.75 73 ARG A CA 1
ATOM 591 C C . ARG A 1 73 ? 3.554 6.649 9.645 1.00 84.75 73 ARG A C 1
ATOM 593 O O . ARG A 1 73 ? 3.651 5.690 8.884 1.00 84.75 73 ARG A O 1
ATOM 600 N N . PRO A 1 74 ? 3.929 6.554 10.936 1.00 84.44 74 PRO A N 1
ATOM 601 C CA . PRO A 1 74 ? 4.363 5.288 11.518 1.00 84.44 74 PRO A CA 1
ATOM 602 C C . PRO A 1 74 ? 3.241 4.231 11.544 1.00 84.44 74 PRO A C 1
ATOM 604 O O . PRO A 1 74 ? 2.046 4.516 11.385 1.00 84.44 74 PRO A O 1
ATOM 607 N N . MET A 1 75 ? 3.632 2.978 11.792 1.00 81.00 75 MET A N 1
ATOM 608 C CA . MET A 1 75 ? 2.693 1.879 12.030 1.00 81.00 75 MET A CA 1
ATOM 609 C C . MET A 1 75 ? 1.913 2.0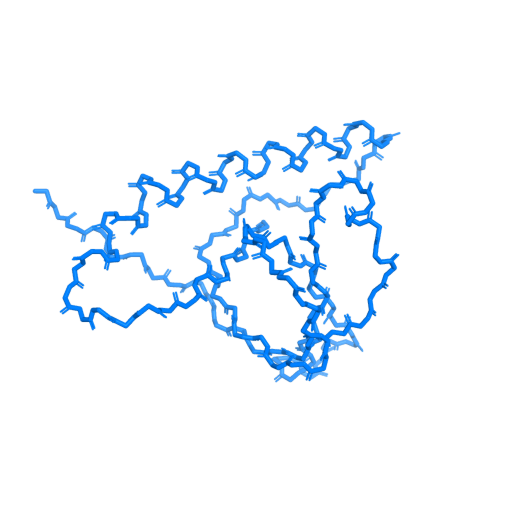85 13.331 1.00 81.00 75 MET A C 1
ATOM 611 O O . MET A 1 75 ? 2.484 2.433 14.360 1.00 81.00 75 MET A O 1
ATOM 615 N N . VAL A 1 76 ? 0.609 1.814 13.282 1.00 84.25 76 VAL A N 1
ATOM 616 C CA . VAL A 1 76 ? -0.313 1.942 14.414 1.00 84.25 76 VAL A CA 1
ATOM 617 C C . VAL A 1 76 ? -1.209 0.706 14.449 1.00 84.25 76 VAL A C 1
ATOM 619 O O . VAL A 1 76 ? -1.632 0.222 13.397 1.00 84.25 76 VAL A O 1
ATOM 622 N N . ALA A 1 77 ? -1.474 0.186 15.648 1.00 88.12 77 ALA A N 1
ATOM 623 C CA . ALA A 1 77 ? -2.474 -0.854 15.869 1.00 88.12 77 ALA A CA 1
ATOM 624 C C . ALA A 1 77 ? -3.865 -0.221 16.020 1.00 88.12 77 ALA A C 1
ATOM 626 O O . ALA A 1 77 ? -4.018 0.786 16.708 1.00 88.12 77 ALA A O 1
ATOM 627 N N . PHE A 1 78 ? -4.882 -0.820 15.401 1.00 91.06 78 PHE A N 1
ATOM 628 C CA . PHE A 1 78 ? -6.254 -0.310 15.442 1.00 91.06 78 PHE A CA 1
ATOM 629 C C . PHE A 1 78 ? -7.106 -1.109 16.424 1.00 91.06 78 PHE A C 1
ATOM 631 O O . PHE A 1 78 ? -6.989 -2.330 16.505 1.00 91.06 78 PHE A O 1
ATOM 638 N N . SER A 1 79 ? -8.000 -0.418 17.133 1.00 92.19 79 SER A N 1
ATOM 639 C CA . SER A 1 79 ? -8.941 -1.022 18.085 1.00 92.19 79 SER A CA 1
ATOM 640 C C . SER A 1 79 ? -10.065 -1.825 17.419 1.00 92.19 79 SER A C 1
ATOM 642 O O . SER A 1 79 ? -10.758 -2.578 18.097 1.00 92.19 79 SER A O 1
ATOM 644 N N . GLY A 1 80 ? -10.256 -1.683 16.104 1.00 93.62 80 GLY A N 1
ATOM 645 C CA . GLY A 1 80 ? -11.300 -2.370 15.352 1.00 93.62 80 GLY A CA 1
ATOM 646 C C . GLY A 1 80 ? -11.259 -2.058 13.857 1.00 93.62 80 GLY A C 1
ATOM 647 O O . GLY A 1 80 ? -10.450 -1.251 13.392 1.00 93.62 80 GLY A O 1
ATOM 648 N N . ILE A 1 81 ? -12.150 -2.709 13.104 1.00 90.69 81 ILE A N 1
ATOM 649 C CA . ILE A 1 81 ? -12.222 -2.587 11.642 1.00 90.69 81 ILE A CA 1
ATOM 650 C C . ILE A 1 81 ? -12.590 -1.168 11.188 1.00 90.69 81 ILE A C 1
ATOM 652 O O . ILE A 1 81 ? -11.992 -0.669 10.241 1.00 90.69 81 ILE A O 1
ATOM 656 N N . ASP A 1 82 ? -13.481 -0.478 11.901 1.00 94.25 82 ASP A N 1
ATOM 657 C CA . ASP A 1 82 ? -13.898 0.885 11.544 1.00 94.25 82 ASP A CA 1
ATOM 658 C C . ASP A 1 82 ? -12.759 1.895 11.720 1.00 94.25 82 ASP A C 1
ATOM 660 O O . ASP A 1 82 ? -12.544 2.757 10.868 1.00 94.25 82 ASP A O 1
ATOM 664 N N . ALA A 1 83 ? -11.972 1.746 12.792 1.00 92.62 83 ALA A N 1
ATOM 665 C CA . ALA A 1 83 ? -10.784 2.564 13.025 1.00 92.62 83 ALA A CA 1
ATOM 666 C C . ALA A 1 83 ? -9.732 2.351 11.923 1.00 92.62 83 ALA A C 1
ATOM 668 O O . ALA A 1 83 ? -9.130 3.313 11.449 1.00 92.62 83 ALA A O 1
ATOM 669 N N . LEU A 1 84 ? -9.556 1.104 11.472 1.00 89.75 84 LEU A N 1
ATOM 670 C CA . LEU A 1 84 ? -8.691 0.778 10.338 1.00 89.75 84 LEU A CA 1
ATOM 671 C C . LEU A 1 84 ? -9.198 1.422 9.038 1.00 89.75 84 LEU A C 1
ATOM 673 O O . LEU A 1 84 ? -8.420 2.073 8.345 1.00 89.75 84 LEU A O 1
ATOM 677 N N . ILE A 1 85 ? -10.486 1.272 8.711 1.00 90.25 85 ILE A N 1
ATOM 678 C CA . ILE A 1 85 ? -11.086 1.841 7.491 1.00 90.25 85 ILE A CA 1
ATOM 679 C C . ILE A 1 85 ? -10.949 3.367 7.485 1.00 90.25 85 ILE A C 1
ATOM 681 O O . ILE A 1 85 ? -10.497 3.936 6.491 1.00 90.25 85 ILE A O 1
ATOM 685 N N . SER A 1 86 ? -11.280 4.022 8.600 1.00 91.75 86 SER A N 1
ATOM 686 C CA . SER A 1 86 ? -11.178 5.478 8.748 1.00 91.75 86 SER A CA 1
ATOM 687 C C . SER A 1 86 ? -9.744 5.977 8.537 1.00 91.75 86 SER A C 1
ATOM 689 O O . SER A 1 86 ? -9.512 6.970 7.836 1.00 91.75 86 SER A O 1
ATOM 691 N N . GLN A 1 87 ? -8.753 5.247 9.060 1.00 90.06 87 GLN A N 1
ATOM 692 C CA . GLN A 1 87 ? -7.354 5.584 8.820 1.00 90.06 87 GLN A CA 1
ATOM 693 C C . GLN A 1 87 ? -6.963 5.399 7.350 1.00 90.06 87 GLN A C 1
ATOM 695 O O . GLN A 1 87 ? -6.343 6.297 6.788 1.00 90.06 87 GLN A O 1
ATOM 700 N N . ILE A 1 88 ? -7.350 4.292 6.703 1.00 86.00 88 ILE A N 1
ATOM 701 C CA . ILE A 1 88 ? -7.041 4.061 5.279 1.00 86.00 88 ILE A CA 1
ATOM 702 C C . ILE A 1 88 ? -7.635 5.177 4.408 1.00 86.00 88 ILE A C 1
ATOM 704 O O . ILE A 1 88 ? -6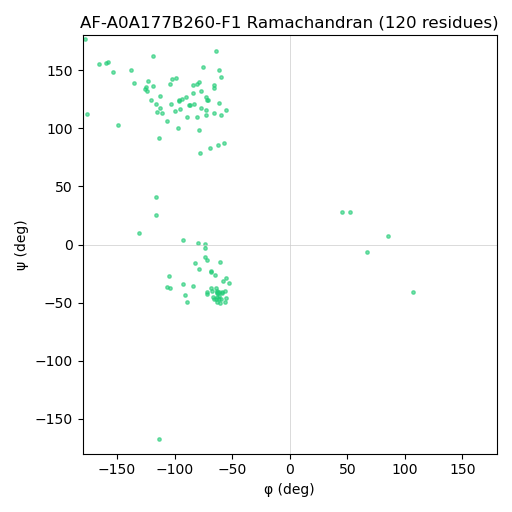.965 5.684 3.505 1.00 86.00 88 ILE A O 1
ATOM 708 N N . GLN A 1 89 ? -8.868 5.603 4.689 1.00 88.88 89 GLN A N 1
ATOM 709 C CA . GLN A 1 89 ? -9.511 6.713 3.979 1.00 88.88 89 GLN A CA 1
ATOM 710 C C . GLN A 1 89 ? -8.763 8.034 4.188 1.00 88.88 89 GLN A C 1
ATOM 712 O O . GLN A 1 89 ? -8.578 8.797 3.239 1.00 88.88 89 GLN A O 1
ATOM 717 N N . THR A 1 90 ? -8.296 8.291 5.411 1.00 89.94 90 THR A N 1
ATOM 718 C CA . THR A 1 90 ? -7.494 9.476 5.737 1.00 89.94 90 THR A CA 1
ATOM 719 C C . THR A 1 90 ? -6.159 9.470 4.988 1.00 89.94 90 THR A C 1
ATOM 721 O O . THR A 1 90 ? -5.809 10.470 4.358 1.00 89.94 90 THR A O 1
ATOM 724 N N . ASP A 1 91 ? -5.451 8.339 4.992 1.00 87.44 91 ASP A N 1
ATOM 725 C CA . ASP A 1 91 ? -4.167 8.162 4.303 1.00 87.44 91 ASP A CA 1
ATOM 726 C C . ASP A 1 91 ? -4.328 8.319 2.779 1.00 87.44 91 ASP A C 1
ATOM 728 O O . ASP A 1 91 ? -3.526 8.991 2.124 1.00 87.44 91 ASP A O 1
ATOM 732 N N . THR A 1 92 ? -5.407 7.763 2.216 1.00 83.56 92 THR A N 1
ATOM 733 C CA . THR A 1 92 ? -5.738 7.879 0.785 1.00 83.56 92 THR A CA 1
ATOM 734 C C . THR A 1 92 ? -6.055 9.325 0.413 1.00 83.56 92 THR A C 1
ATOM 736 O O . THR A 1 92 ? -5.483 9.859 -0.530 1.00 83.56 92 THR A O 1
ATOM 739 N N . LYS A 1 93 ? -6.885 10.018 1.202 1.00 86.75 93 LYS A N 1
ATOM 740 C CA . LYS A 1 93 ? -7.209 11.431 0.961 1.00 86.75 93 LYS A CA 1
ATOM 741 C C . LYS A 1 93 ? -5.971 12.326 1.043 1.00 86.75 93 LYS A C 1
ATOM 743 O O . LYS A 1 93 ? -5.822 13.250 0.244 1.00 86.75 93 LYS A O 1
ATOM 7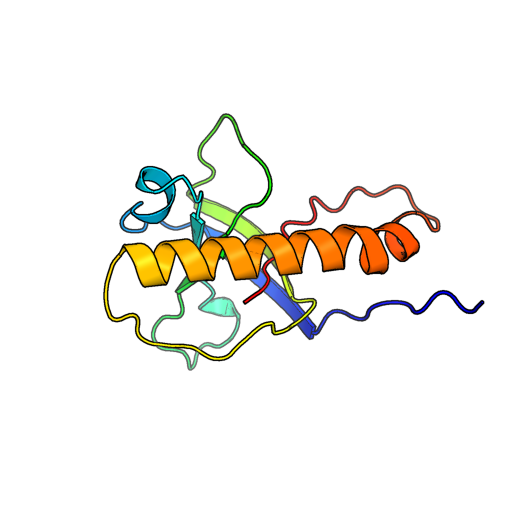48 N N . TYR A 1 94 ? -5.086 12.076 2.007 1.00 86.00 94 TYR A N 1
ATOM 749 C CA . TY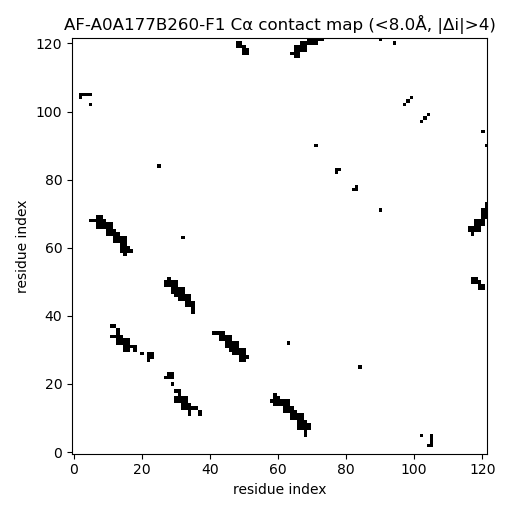R A 1 94 ? -3.813 12.790 2.102 1.00 86.00 94 TYR A CA 1
ATOM 750 C C . TYR A 1 94 ? -2.953 12.553 0.856 1.00 86.00 94 TYR A C 1
ATOM 752 O O . TYR A 1 94 ? -2.434 13.507 0.275 1.00 86.00 94 TYR A O 1
ATOM 760 N N . THR A 1 95 ? -2.843 11.292 0.436 1.00 81.88 95 THR A N 1
ATOM 761 C CA . THR A 1 95 ? -2.117 10.872 -0.767 1.00 81.88 95 THR A CA 1
ATOM 762 C C . THR A 1 95 ? -2.637 11.584 -2.009 1.00 81.8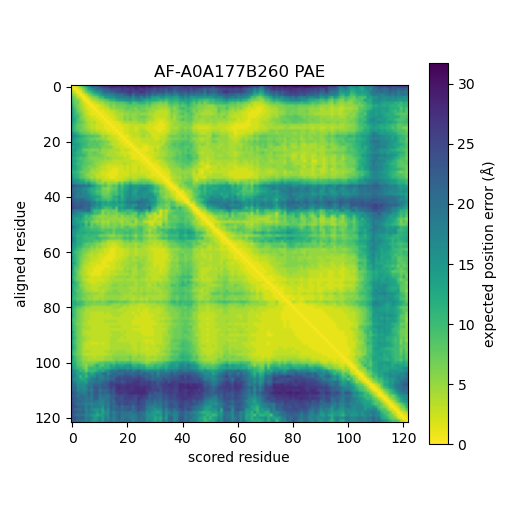8 95 THR A C 1
ATOM 764 O O . THR A 1 95 ? -1.852 12.194 -2.732 1.00 81.88 95 THR A O 1
ATOM 767 N N . ASP A 1 96 ? -3.950 11.592 -2.219 1.00 82.31 96 ASP A N 1
ATOM 768 C CA . ASP A 1 96 ? -4.575 12.218 -3.384 1.00 82.31 96 ASP A CA 1
ATOM 769 C C . ASP A 1 96 ? -4.297 13.722 -3.428 1.00 82.31 96 ASP A C 1
ATOM 771 O O . ASP A 1 96 ? -3.898 14.254 -4.467 1.00 82.31 96 ASP A O 1
ATOM 775 N N . ASN A 1 97 ? -4.416 14.403 -2.285 1.00 83.62 97 ASN A N 1
ATOM 776 C CA . ASN A 1 97 ? -4.080 15.821 -2.171 1.00 83.62 97 ASN A CA 1
ATOM 777 C C . ASN A 1 97 ? -2.596 16.082 -2.460 1.00 83.62 97 ASN A C 1
ATOM 779 O O . ASN A 1 97 ? -2.265 17.047 -3.148 1.00 83.62 97 ASN A O 1
ATOM 783 N N . TYR A 1 98 ? -1.699 15.229 -1.958 1.00 79.31 98 TYR A N 1
ATOM 784 C CA . TYR A 1 98 ? -0.263 15.343 -2.211 1.00 79.31 98 TYR A CA 1
ATOM 785 C C . TYR A 1 98 ? 0.056 15.166 -3.704 1.00 79.31 98 TYR A C 1
ATOM 787 O O . TYR A 1 98 ? 0.768 15.985 -4.284 1.00 79.31 98 TYR A O 1
ATOM 795 N N . ILE A 1 99 ? -0.534 14.166 -4.368 1.00 76.44 99 ILE A N 1
ATOM 796 C CA . ILE A 1 99 ? -0.362 13.960 -5.814 1.00 76.44 99 ILE A CA 1
ATOM 797 C C . ILE A 1 99 ? -0.867 15.164 -6.606 1.00 76.44 99 ILE A C 1
ATOM 799 O O . ILE A 1 99 ? -0.179 15.659 -7.504 1.00 76.44 99 ILE A O 1
ATOM 803 N N . GLN A 1 100 ? -2.086 15.615 -6.314 1.00 76.00 100 GLN A N 1
ATOM 804 C CA . GLN A 1 100 ? -2.745 16.650 -7.104 1.00 76.00 100 GLN A CA 1
ATOM 805 C C . GLN A 1 100 ? -2.066 18.011 -6.971 1.00 76.00 100 GLN A C 1
ATOM 807 O O . GLN A 1 100 ? -1.972 18.719 -7.972 1.00 76.00 100 GLN A O 1
ATOM 812 N N . ASN A 1 101 ? -1.579 18.355 -5.779 1.00 72.62 101 ASN A N 1
ATOM 813 C CA . ASN A 1 101 ? -1.026 19.681 -5.514 1.00 72.62 101 ASN A CA 1
ATOM 814 C C . ASN A 1 101 ? 0.490 19.758 -5.727 1.00 72.62 101 ASN A C 1
ATOM 816 O O . ASN A 1 101 ? 0.974 20.785 -6.185 1.00 72.62 101 ASN A O 1
ATOM 820 N N . GLU A 1 102 ? 1.238 18.691 -5.434 1.00 67.94 102 GLU A N 1
ATOM 821 C CA . GLU A 1 102 ? 2.710 18.735 -5.419 1.00 67.94 102 GLU A CA 1
ATOM 822 C C . GLU A 1 102 ? 3.326 18.008 -6.625 1.00 67.94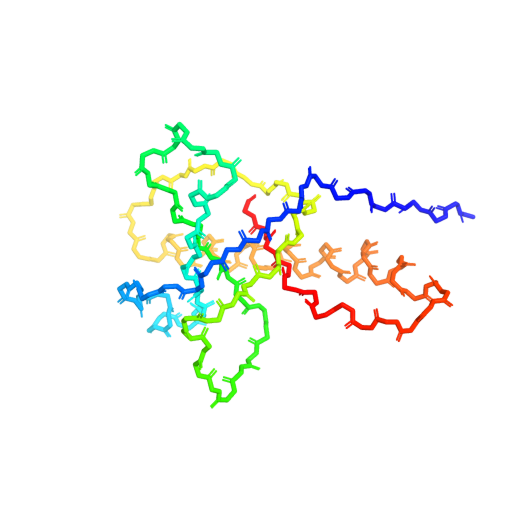 102 GLU A C 1
ATOM 824 O O . GLU A 1 102 ? 4.338 18.434 -7.185 1.00 67.94 102 GLU A O 1
ATOM 829 N N . ILE A 1 103 ? 2.716 16.900 -7.066 1.00 64.25 103 ILE A N 1
ATOM 830 C CA . ILE A 1 103 ? 3.284 16.045 -8.121 1.00 64.25 103 ILE A CA 1
ATOM 831 C C . ILE A 1 103 ? 2.798 16.458 -9.513 1.00 64.25 103 ILE A C 1
ATOM 833 O O . ILE A 1 103 ? 3.611 16.533 -10.435 1.00 64.25 103 ILE A O 1
ATOM 837 N N . LYS A 1 104 ? 1.504 16.765 -9.699 1.00 54.56 104 LYS A N 1
ATOM 838 C CA . LYS A 1 104 ? 0.991 17.239 -11.005 1.00 54.56 104 LYS A CA 1
ATOM 839 C C . LYS A 1 104 ? 1.704 18.505 -11.485 1.00 54.56 104 LYS A C 1
ATOM 841 O O . LYS A 1 104 ? 1.895 18.662 -12.685 1.00 54.56 104 LYS A O 1
ATOM 846 N N . VAL A 1 105 ? 2.147 19.353 -10.558 1.00 48.00 105 VAL A N 1
ATOM 847 C CA . VAL A 1 105 ? 2.939 20.557 -10.853 1.00 48.00 105 VAL A CA 1
ATOM 848 C C . VAL A 1 105 ? 4.317 20.206 -11.447 1.00 48.00 105 VAL A C 1
ATOM 850 O O . VAL A 1 105 ? 4.848 20.980 -12.235 1.00 48.00 105 VAL A O 1
ATOM 853 N N . ASN A 1 106 ? 4.861 19.018 -11.152 1.00 45.97 106 ASN A N 1
ATOM 854 C CA . ASN A 1 106 ? 6.206 18.584 -11.549 1.00 45.97 106 ASN A CA 1
ATOM 855 C C . ASN A 1 106 ? 6.251 17.556 -12.700 1.00 45.97 106 ASN A C 1
ATOM 857 O O . ASN A 1 106 ? 7.241 17.506 -13.423 1.00 45.97 106 ASN A O 1
ATOM 861 N N . ILE A 1 107 ? 5.211 16.737 -12.902 1.00 44.69 107 ILE A N 1
ATOM 862 C CA . ILE A 1 107 ? 5.168 15.732 -13.993 1.00 44.69 107 ILE A CA 1
ATOM 863 C C . ILE A 1 107 ? 4.820 16.361 -15.352 1.00 44.69 107 ILE A C 1
ATOM 865 O O . ILE A 1 107 ? 5.152 15.803 -16.397 1.00 44.69 107 ILE A O 1
ATOM 869 N N . LEU A 1 108 ? 4.193 17.540 -15.360 1.00 38.88 108 LEU A N 1
ATOM 870 C CA . LEU A 1 108 ? 3.849 18.253 -16.593 1.00 38.88 108 LEU A CA 1
ATOM 871 C C . LEU A 1 108 ? 5.054 18.907 -17.296 1.00 38.88 108 LEU A C 1
ATOM 873 O O . LEU A 1 108 ? 4.868 19.494 -18.359 1.00 38.88 108 LEU A O 1
ATOM 877 N N . ASP A 1 109 ? 6.279 18.787 -16.768 1.00 36.22 109 ASP A N 1
ATOM 878 C CA . ASP A 1 109 ? 7.466 19.392 -17.378 1.00 36.22 109 ASP A CA 1
ATOM 879 C C . ASP A 1 109 ? 8.383 18.338 -18.053 1.00 36.22 109 ASP A C 1
ATOM 881 O O . ASP A 1 109 ? 9.121 17.582 -17.421 1.00 36.22 109 ASP A O 1
ATOM 885 N N . LYS A 1 110 ? 8.328 18.369 -19.393 1.00 33.12 110 LYS A N 1
ATOM 886 C CA . LYS A 1 110 ? 9.351 18.053 -20.418 1.00 33.12 110 LYS A CA 1
ATOM 887 C C . LYS A 1 110 ? 9.304 16.783 -21.269 1.00 33.12 110 LYS A C 1
ATOM 889 O O . LYS A 1 110 ? 9.548 16.957 -22.455 1.00 33.12 110 LYS A O 1
ATOM 894 N N . ASN A 1 111 ? 8.976 15.569 -20.812 1.00 34.50 111 ASN A N 1
ATOM 895 C CA . ASN A 1 111 ? 9.289 14.382 -21.654 1.00 34.50 111 ASN A CA 1
ATOM 896 C C . ASN A 1 111 ? 8.195 13.326 -21.910 1.00 34.50 111 ASN A C 1
ATOM 898 O O . ASN A 1 111 ? 8.521 12.304 -22.503 1.00 34.50 111 ASN A O 1
ATOM 902 N N . HIS A 1 112 ? 6.920 13.539 -21.554 1.00 36.94 112 HIS A N 1
ATOM 903 C CA . HIS A 1 112 ? 5.792 12.665 -21.970 1.00 36.94 112 HIS A CA 1
ATOM 904 C C . HIS A 1 112 ? 6.022 11.136 -21.850 1.00 36.94 112 HIS A C 1
ATOM 906 O O . HIS A 1 112 ? 5.407 10.352 -22.569 1.00 36.94 112 HIS A O 1
ATOM 912 N N . GLN A 1 113 ? 6.873 10.676 -20.931 1.00 32.78 113 GLN A N 1
ATOM 913 C CA . GLN A 1 113 ? 6.938 9.267 -20.567 1.00 32.78 113 GLN A CA 1
ATOM 914 C C . GLN A 1 113 ? 6.096 9.088 -19.320 1.00 32.78 113 GLN A C 1
ATOM 916 O O . GLN A 1 113 ? 6.494 9.430 -18.208 1.00 32.78 113 GLN A O 1
ATOM 921 N N . THR A 1 114 ? 4.883 8.601 -19.549 1.00 31.88 114 THR A N 1
ATOM 922 C CA . THR A 1 114 ? 3.942 8.176 -18.525 1.00 31.88 114 THR A CA 1
ATOM 923 C C . THR A 1 114 ? 4.571 7.019 -17.761 1.00 31.88 114 THR A C 1
ATOM 925 O O . THR A 1 114 ? 4.350 5.850 -18.071 1.00 31.88 114 THR A O 1
ATOM 928 N N . TYR A 1 115 ? 5.378 7.329 -16.750 1.00 36.41 115 TYR A N 1
ATOM 929 C CA . TYR A 1 115 ? 5.593 6.387 -15.670 1.00 36.41 115 TYR A CA 1
ATOM 930 C C . TYR A 1 115 ? 4.192 6.081 -15.152 1.00 36.41 115 TYR A C 1
ATOM 932 O O . TYR A 1 115 ? 3.469 6.983 -14.725 1.00 36.41 115 TYR A O 1
ATOM 940 N N . LEU A 1 116 ? 3.757 4.829 -15.292 1.00 34.22 116 LEU A N 1
ATOM 941 C CA . LEU A 1 116 ? 2.626 4.303 -14.542 1.00 34.22 116 LEU A CA 1
ATOM 942 C C . LEU A 1 116 ? 2.999 4.497 -13.072 1.00 34.22 116 LEU A C 1
ATOM 944 O O . LEU A 1 116 ? 3.655 3.648 -12.475 1.00 34.22 116 LEU A O 1
ATOM 948 N N . ASN A 1 117 ? 2.678 5.679 -12.544 1.00 34.84 117 ASN A N 1
ATOM 949 C CA . ASN A 1 117 ? 3.020 6.137 -11.211 1.00 34.84 117 ASN A CA 1
ATOM 950 C C . ASN A 1 117 ? 2.202 5.304 -10.242 1.00 34.84 117 ASN A C 1
ATOM 952 O O . ASN A 1 117 ? 1.118 5.689 -9.809 1.00 34.84 117 ASN A O 1
ATOM 956 N N . LYS A 1 118 ? 2.703 4.114 -9.937 1.00 44.47 118 LYS A N 1
ATOM 957 C CA . LYS A 1 118 ? 2.199 3.291 -8.851 1.00 44.47 118 LYS A CA 1
ATOM 958 C C . LYS A 1 118 ? 2.780 3.896 -7.587 1.00 44.47 118 LYS A C 1
ATOM 960 O O . LYS A 1 118 ? 3.831 3.490 -7.097 1.00 44.47 118 LYS A O 1
ATOM 965 N N . LEU A 1 119 ? 2.147 4.986 -7.165 1.00 39.91 119 LEU A N 1
ATOM 966 C CA . LEU A 1 119 ? 2.561 5.729 -6.000 1.00 39.91 119 LEU A CA 1
ATOM 967 C C . LEU A 1 119 ? 2.201 4.918 -4.764 1.00 39.91 119 LEU A C 1
ATOM 969 O O . LEU A 1 119 ? 1.029 4.733 -4.447 1.00 39.91 119 LEU A O 1
ATOM 973 N N . PHE A 1 120 ? 3.232 4.440 -4.083 1.00 43.56 120 PHE A N 1
ATOM 974 C CA . PHE A 1 120 ? 3.091 3.862 -2.766 1.00 43.56 120 PHE A CA 1
ATOM 975 C C . PHE A 1 120 ? 3.395 4.948 -1.743 1.00 43.56 120 PHE A C 1
ATOM 977 O O . PHE A 1 120 ? 4.511 5.472 -1.703 1.00 43.56 120 PHE A O 1
ATOM 984 N N . ILE A 1 121 ? 2.393 5.301 -0.941 1.00 39.75 121 ILE A N 1
ATOM 985 C CA . ILE A 1 121 ? 2.602 6.135 0.233 1.00 39.75 121 ILE A CA 1
ATOM 986 C C . ILE A 1 121 ? 2.145 5.357 1.465 1.00 39.75 121 ILE A C 1
ATOM 988 O O . ILE A 1 121 ? 1.012 4.880 1.519 1.00 39.75 121 ILE A O 1
ATOM 992 N N . ARG A 1 122 ? 3.050 5.214 2.432 1.00 42.50 122 ARG A N 1
ATOM 993 C CA . ARG A 1 122 ? 2.772 4.743 3.789 1.00 42.50 122 ARG A CA 1
ATOM 994 C C . ARG A 1 122 ? 3.356 5.738 4.775 1.00 42.50 122 ARG A C 1
ATOM 996 O O . ARG A 1 122 ? 4.466 6.239 4.507 1.00 42.50 122 ARG A O 1
#

Sequence (122 aa):
MSNLMIQPIAHIHGKVIHGLKRGRKLGFPTANVNIKDIDPTLKEKIEECYIHNTFDFDFYDEILSIILLKHIRPMVAFSGIDALISQIQTDTKYTDNYIQNEIKVNILDKNHQTYLNKLFIR

InterPro domains:
  IPR015865 Riboflavin kinase domain, bacterial/eukaryotic [PF01687] (11-35)
  IPR015865 Riboflavin kinase domain, bacterial/eukaryotic [PF01687] (40-98)
  IPR015865 Riboflavin kinase domain, bacterial/eukaryotic [SM00904] (9-100)
  IPR023465 Riboflavin kinase domain superfamily [G3DSA:2.40.30.30] (3-41)
  IPR023465 Riboflavin kinase domain superfamily [G3DSA:2.40.30.30] (42-119)
  IPR023465 Riboflavin kinase domain superfamily [SSF82114] (9-102)
  IPR023468 Riboflavin kinase [PTHR22749] (44-101)

Solvent-accessible surface area (backbone atoms only — not comparable to full-atom values): 7696 Å² total; per-residue (Å²): 132,82,84,72,78,82,68,66,77,45,80,45,64,24,39,26,46,92,68,88,63,58,44,50,79,74,75,42,48,59,46,30,27,43,36,45,88,77,41,82,84,48,94,76,47,69,49,77,32,60,52,93,69,90,66,101,64,88,63,70,75,37,78,44,69,35,50,32,63,56,78,77,61,81,93,77,90,62,97,44,71,67,56,44,52,54,48,52,52,51,53,49,52,50,48,52,52,46,43,62,69,58,42,54,74,53,71,75,67,86,74,93,71,81,68,78,76,52,58,43,73,72

Radius of gyration: 15.55 Å; Cα contacts (8 Å, |Δi|>4): 154; chains: 1; bounding box: 33×44×40 Å

Organism: NCBI:txid1819745

Nearest PDB structures (foldseek):
  1p4m-assembly1_A  TM=8.188E-01  e=3.725E-04  Homo sapiens
  1n08-assembly1_A  TM=7.897E-01  e=4.235E-04  Schizosaccharomyces pombe
  5no4-assembly1_Z  TM=4.707E-01  e=6.872E+00  Escherichia coli K-12

Mean predicted aligned error: 9.43 Å

pLDDT: mean 70.76, std 17.18, range [31.88, 94.25]

Foldseek 3Di:
DDQDAQDFPDKAKFFFADDPQVCVVVVFDWTWGWRCVVPVVPPTDTDIFGFPDDDPDDRHRDMDIATERDEDDDDDDDPDDVRVSVVVVVQVVVVVCCCVPRVVSNVPDDDPDPPVHSYGYD

Secondary structure (DSSP, 8-state):
--------SEEEEEEEE----HHHHTT--EEEEE-TTT-TTSS--EEEEE-SS--SS--TTPEEEEEE----------SSHHHHHHHHHHHHHHHHHHIIIIIHHHHTSS--------EE--